Protein AF-A0A813LXD9-F1 (afdb_monomer_lite)

Sequence (114 aa):
MDSNLESLVFGGILKYFCLPVIIFESGWSLRLRDFISQFGYILLVAVLGTAVSILVVAQLIMATSDYHIIQDPRTAYAIACLISSTDPVATLSTFGSLNVDPLLFIMVFGGIPD

Structure (mmCIF, N/CA/C/O backbone):
data_AF-A0A813LXD9-F1
#
_entry.id   AF-A0A813LXD9-F1
#
loop_
_atom_site.group_PDB
_atom_site.id
_atom_site.type_symbol
_atom_site.label_atom_id
_atom_site.label_alt_id
_atom_site.label_comp_id
_atom_site.label_asym_id
_atom_site.label_entity_id
_atom_site.label_seq_id
_atom_site.pdbx_PDB_ins_code
_atom_site.Cartn_x
_atom_site.Cartn_y
_atom_site.Cartn_z
_atom_site.occupancy
_atom_site.B_iso_or_equiv
_atom_site.auth_seq_id
_atom_site.auth_comp_id
_atom_site.auth_asym_id
_atom_site.auth_atom_id
_atom_site.pdbx_PDB_model_num
ATOM 1 N N . MET A 1 1 ? 34.895 3.276 9.263 1.00 53.38 1 MET A N 1
ATOM 2 C CA . MET A 1 1 ? 34.137 2.029 9.029 1.00 53.38 1 MET A CA 1
ATOM 3 C C . MET A 1 1 ? 32.737 2.186 9.629 1.00 53.38 1 MET A C 1
ATOM 5 O O . MET A 1 1 ? 32.237 1.268 10.258 1.00 53.38 1 MET A O 1
ATOM 9 N N . ASP A 1 2 ? 32.100 3.352 9.420 1.00 63.25 2 ASP A N 1
ATOM 10 C CA . ASP A 1 2 ? 31.090 3.864 10.369 1.00 63.25 2 ASP A CA 1
ATOM 11 C C . ASP A 1 2 ? 29.791 4.338 9.680 1.00 63.25 2 ASP A C 1
ATOM 13 O O . ASP A 1 2 ? 28.745 4.413 10.311 1.00 63.25 2 ASP A O 1
ATOM 17 N N . SER A 1 3 ? 29.801 4.558 8.357 1.00 71.38 3 SER A N 1
ATOM 18 C CA . SER A 1 3 ? 28.631 5.038 7.597 1.00 71.38 3 SER A CA 1
ATOM 19 C C . SER A 1 3 ? 27.510 4.002 7.439 1.00 71.38 3 SER A C 1
ATOM 21 O O . SER A 1 3 ? 26.337 4.364 7.413 1.00 71.38 3 SER A O 1
ATOM 23 N N . ASN A 1 4 ? 27.846 2.709 7.362 1.00 76.06 4 ASN A N 1
ATOM 24 C CA . ASN A 1 4 ? 26.850 1.631 7.313 1.00 76.06 4 ASN A CA 1
ATOM 25 C C . ASN A 1 4 ? 26.230 1.342 8.688 1.00 76.06 4 ASN A C 1
ATOM 27 O O . ASN A 1 4 ? 25.103 0.862 8.756 1.00 76.06 4 ASN A O 1
ATOM 31 N N . LEU A 1 5 ? 26.947 1.624 9.783 1.00 77.12 5 LEU A N 1
ATOM 32 C CA . LEU A 1 5 ? 26.382 1.482 11.125 1.00 77.12 5 LEU A CA 1
ATOM 33 C C . LEU A 1 5 ? 25.434 2.629 11.454 1.00 77.12 5 LEU A C 1
ATOM 35 O O . LEU A 1 5 ? 24.358 2.366 11.973 1.00 77.12 5 LEU A O 1
ATOM 39 N N . GLU A 1 6 ? 25.769 3.866 11.089 1.00 81.44 6 GLU A N 1
ATOM 40 C CA . GLU A 1 6 ? 24.865 5.012 11.254 1.00 81.44 6 GLU A CA 1
ATOM 41 C C . GLU A 1 6 ? 23.555 4.812 10.468 1.00 81.44 6 GLU A C 1
ATOM 43 O O . GLU A 1 6 ? 22.469 5.059 10.994 1.00 81.44 6 GLU A O 1
ATOM 48 N N . SER A 1 7 ? 23.625 4.279 9.238 1.00 78.69 7 SER A N 1
ATOM 49 C CA . SER A 1 7 ? 22.431 3.982 8.434 1.00 78.69 7 SER A CA 1
ATOM 50 C C . SER A 1 7 ? 21.619 2.802 8.978 1.00 78.69 7 SER A C 1
ATOM 52 O O . SER A 1 7 ? 20.388 2.849 8.953 1.00 78.69 7 SER A O 1
ATOM 54 N N . LEU A 1 8 ? 22.274 1.772 9.524 1.00 80.12 8 LEU A N 1
ATOM 55 C CA . LEU A 1 8 ? 21.603 0.663 10.208 1.00 80.12 8 LEU A CA 1
ATOM 56 C C . LEU A 1 8 ? 20.948 1.104 11.520 1.00 80.12 8 LEU A C 1
ATOM 58 O O . LEU A 1 8 ? 19.841 0.659 11.817 1.00 80.12 8 LEU A O 1
ATOM 62 N N . VAL A 1 9 ? 21.591 1.989 12.286 1.00 85.25 9 VAL A N 1
ATOM 63 C CA . VAL A 1 9 ? 21.038 2.557 13.522 1.00 85.25 9 VAL A CA 1
ATOM 64 C C . VAL A 1 9 ? 19.840 3.445 13.196 1.00 85.25 9 VAL A C 1
ATOM 66 O O . VAL A 1 9 ? 18.773 3.245 13.770 1.00 85.25 9 VAL A O 1
ATOM 69 N N . PHE A 1 10 ? 19.956 4.350 12.221 1.00 85.19 10 PHE A N 1
ATOM 70 C CA . PHE A 1 10 ? 18.841 5.188 11.777 1.00 85.19 10 PHE A CA 1
ATOM 71 C C . PHE A 1 10 ? 17.677 4.354 11.220 1.00 85.19 10 PHE A C 1
ATOM 73 O O . PHE A 1 10 ? 16.535 4.525 11.647 1.00 85.19 10 PHE A O 1
ATOM 80 N N . GLY A 1 11 ? 17.953 3.390 10.335 1.00 85.69 11 GLY A N 1
ATOM 81 C CA . GLY A 1 11 ? 16.937 2.480 9.797 1.00 85.69 11 GLY A CA 1
ATOM 82 C C . GLY A 1 11 ? 16.282 1.614 10.878 1.00 85.69 11 GLY A C 1
ATOM 83 O O . GLY A 1 11 ? 15.067 1.406 10.858 1.00 85.69 11 GLY A O 1
ATOM 84 N N . GLY A 1 12 ? 17.064 1.159 11.859 1.00 87.69 12 GLY A N 1
ATOM 85 C CA . GLY A 1 12 ? 16.575 0.433 13.027 1.00 87.69 12 GLY A CA 1
ATO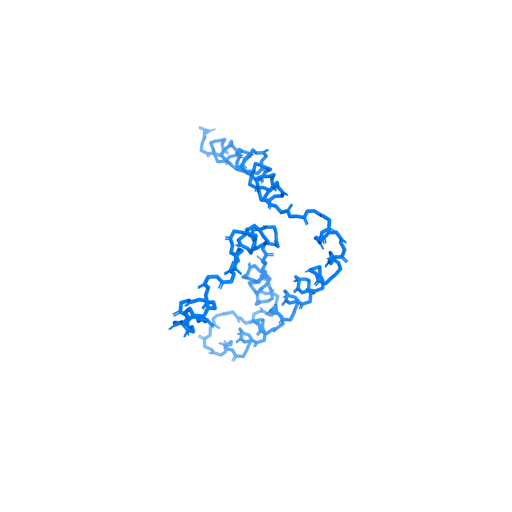M 86 C C . GLY A 1 12 ? 15.642 1.285 13.885 1.00 87.69 12 GLY A C 1
ATOM 87 O O . GLY A 1 12 ? 14.545 0.844 14.217 1.00 87.69 12 GLY A O 1
ATOM 88 N N . ILE A 1 13 ? 16.023 2.526 14.185 1.00 89.56 13 ILE A N 1
ATOM 89 C CA . ILE A 1 13 ? 15.195 3.466 14.952 1.00 89.56 13 ILE A CA 1
ATOM 90 C C . ILE A 1 13 ? 13.891 3.772 14.205 1.00 89.56 13 ILE A C 1
ATOM 92 O O . ILE A 1 13 ? 12.815 3.703 14.799 1.00 89.56 13 ILE A O 1
ATOM 96 N N . LEU A 1 14 ? 13.943 4.047 12.899 1.00 86.69 14 LEU A N 1
ATOM 97 C CA . LEU A 1 14 ? 12.734 4.301 12.111 1.00 86.69 14 LEU A CA 1
ATOM 98 C C . LEU A 1 14 ? 11.766 3.114 12.151 1.00 86.69 14 LEU A C 1
ATOM 100 O O . LEU A 1 14 ? 10.580 3.290 12.425 1.00 86.69 14 LEU A O 1
ATOM 104 N N . LYS A 1 15 ? 12.268 1.899 11.915 1.00 83.81 15 LYS A N 1
ATOM 105 C CA . LYS A 1 15 ? 11.427 0.703 11.803 1.00 83.81 15 LYS A CA 1
ATOM 106 C C . LYS A 1 15 ? 10.917 0.194 13.151 1.00 83.81 15 LYS A C 1
ATOM 108 O O . LYS A 1 15 ? 9.769 -0.231 13.233 1.00 83.81 15 LYS A O 1
ATOM 113 N N . TYR A 1 16 ? 11.755 0.200 14.186 1.00 87.69 16 TYR A N 1
ATOM 114 C CA . TYR A 1 16 ? 11.426 -0.401 15.483 1.00 87.69 16 TYR A CA 1
ATOM 115 C C . TYR A 1 16 ? 10.877 0.590 16.504 1.00 87.69 16 TYR A C 1
ATOM 117 O O . TYR A 1 16 ? 10.224 0.161 17.449 1.00 87.69 16 TYR A O 1
ATOM 125 N N . PHE A 1 17 ? 11.120 1.890 16.339 1.00 87.81 17 PHE A N 1
ATOM 126 C CA . PHE A 1 17 ? 10.650 2.903 17.282 1.00 87.81 17 PHE A CA 1
ATOM 127 C C . PHE A 1 17 ? 9.645 3.857 16.639 1.00 87.81 17 PHE A C 1
ATOM 129 O O . PHE A 1 17 ? 8.539 4.012 17.144 1.00 87.81 17 PHE A O 1
ATOM 136 N N . CYS A 1 18 ? 9.978 4.441 15.487 1.00 85.06 18 CYS A N 1
ATOM 137 C CA . CYS A 1 18 ? 9.108 5.428 14.844 1.00 85.06 18 CYS A CA 1
ATOM 138 C C . CYS A 1 18 ? 7.821 4.786 14.294 1.00 85.06 18 CYS A C 1
ATOM 140 O O . CYS A 1 18 ? 6.723 5.258 14.579 1.00 85.06 18 CYS A O 1
ATOM 142 N N . LEU A 1 19 ? 7.942 3.661 13.579 1.00 86.12 19 LEU A N 1
ATOM 143 C CA . LEU A 1 19 ? 6.796 2.961 12.992 1.00 86.12 19 LEU A CA 1
ATOM 144 C C . LEU A 1 19 ? 5.774 2.502 14.051 1.00 86.12 19 LEU A C 1
ATOM 146 O O . LEU A 1 19 ? 4.594 2.817 13.894 1.00 86.12 19 LEU A O 1
ATOM 150 N N . PRO A 1 20 ? 6.171 1.820 15.149 1.00 87.12 20 PRO A N 1
ATOM 151 C CA . PRO A 1 20 ? 5.217 1.391 16.169 1.00 87.12 20 PRO A CA 1
ATOM 152 C C . PRO A 1 20 ? 4.556 2.560 16.896 1.00 87.12 20 PRO A C 1
ATOM 154 O O . PRO A 1 20 ? 3.368 2.479 17.193 1.00 87.12 20 PRO A O 1
ATOM 157 N N . VAL A 1 21 ? 5.285 3.657 17.132 1.00 86.25 21 VAL A N 1
ATOM 158 C CA . VAL A 1 21 ? 4.723 4.875 17.738 1.00 86.25 21 VAL A CA 1
ATOM 159 C C . VAL A 1 21 ? 3.643 5.486 16.839 1.00 86.25 21 VAL A C 1
ATOM 161 O O . VAL A 1 21 ? 2.555 5.784 17.321 1.00 86.25 21 VAL A O 1
ATOM 164 N N . ILE A 1 22 ? 3.882 5.595 15.527 1.00 83.69 22 ILE A N 1
ATOM 165 C CA . ILE A 1 22 ? 2.901 6.136 14.566 1.00 83.69 22 ILE A CA 1
ATOM 166 C C . ILE A 1 22 ? 1.657 5.237 14.470 1.00 83.69 22 ILE A C 1
ATOM 168 O O . ILE A 1 22 ? 0.525 5.726 14.453 1.00 83.69 22 ILE A O 1
ATOM 172 N N . ILE A 1 23 ? 1.849 3.915 14.425 1.00 83.88 23 ILE A N 1
ATOM 173 C CA . ILE A 1 23 ? 0.748 2.940 14.385 1.00 83.88 23 ILE A CA 1
ATOM 174 C C . ILE A 1 23 ? -0.076 2.994 15.683 1.00 83.88 23 ILE A C 1
ATOM 176 O O . ILE A 1 23 ? -1.299 2.891 15.646 1.00 83.88 23 ILE A O 1
ATOM 180 N N . PHE A 1 24 ? 0.574 3.179 16.833 1.00 83.94 24 PHE A N 1
ATOM 181 C CA . PHE A 1 24 ? -0.107 3.264 18.121 1.00 83.94 24 PHE A CA 1
ATOM 182 C C . PHE A 1 24 ? -0.921 4.556 18.270 1.00 83.94 24 PHE A C 1
ATOM 184 O O . PHE A 1 24 ? -2.097 4.489 18.617 1.00 83.94 24 PHE A O 1
ATOM 191 N N . GLU A 1 25 ? -0.333 5.710 17.947 1.00 82.25 25 GLU A N 1
ATOM 192 C CA . GLU A 1 25 ? -1.020 7.012 17.954 1.00 82.25 25 GLU A CA 1
ATOM 193 C C . GLU A 1 25 ? -2.252 7.009 17.037 1.00 82.25 25 GLU A C 1
ATOM 195 O O . GLU A 1 25 ? -3.357 7.381 17.439 1.00 82.25 25 GLU A O 1
ATOM 200 N N . SER A 1 26 ? -2.089 6.501 15.813 1.00 73.62 26 SER A N 1
ATOM 201 C CA . SER A 1 26 ? -3.194 6.371 14.859 1.00 73.62 26 SER A CA 1
ATOM 202 C C . SER A 1 26 ? -4.279 5.399 15.324 1.00 73.62 26 SER A C 1
ATOM 204 O O . SER A 1 26 ? -5.467 5.684 15.179 1.00 73.62 26 SER A O 1
ATOM 206 N N . GLY A 1 27 ? -3.894 4.273 15.928 1.00 76.81 27 GLY A N 1
ATOM 207 C CA . GLY A 1 27 ? -4.827 3.300 16.491 1.00 76.81 27 GLY A CA 1
ATOM 208 C C . GLY A 1 27 ? -5.603 3.820 17.705 1.00 76.81 27 GLY A C 1
ATOM 209 O O . GLY A 1 27 ? -6.770 3.470 17.865 1.00 76.81 27 GLY A O 1
ATOM 210 N N . TRP A 1 28 ? -4.992 4.672 18.534 1.00 75.25 28 TRP A N 1
ATOM 211 C CA . TRP A 1 28 ? -5.624 5.257 19.722 1.00 75.25 28 TRP A CA 1
ATOM 212 C C . TRP A 1 28 ? -6.684 6.313 19.377 1.00 75.25 28 TRP A C 1
ATOM 214 O O . TRP A 1 28 ? -7.712 6.404 20.046 1.00 75.25 28 TRP A O 1
ATOM 224 N N . SER A 1 29 ? -6.466 7.085 18.308 1.00 72.12 29 SER A N 1
ATOM 225 C CA . SER A 1 29 ? -7.444 8.054 17.790 1.00 72.12 29 SER A CA 1
ATOM 226 C C . SER A 1 29 ? -8.683 7.379 17.173 1.00 72.12 29 SER A C 1
ATOM 228 O O . SER A 1 29 ? -9.770 7.960 17.113 1.00 72.12 29 SER A O 1
ATOM 230 N N . LEU A 1 30 ? -8.555 6.122 16.738 1.00 70.12 30 LEU A N 1
ATOM 231 C CA . LEU A 1 30 ? -9.622 5.404 16.054 1.00 70.12 30 LEU A CA 1
ATOM 232 C C . LEU A 1 30 ? -10.672 4.799 17.001 1.00 70.12 30 LEU A C 1
ATOM 234 O O . LEU A 1 30 ? -10.366 4.129 17.987 1.00 70.12 30 LEU A O 1
ATOM 238 N N . ARG A 1 31 ? -11.954 4.901 16.618 1.00 70.88 31 ARG A N 1
ATOM 239 C CA . ARG A 1 31 ? -13.043 4.131 17.246 1.00 70.88 31 ARG A CA 1
ATOM 240 C C . ARG A 1 31 ? -12.962 2.657 16.853 1.00 70.88 31 ARG A C 1
ATOM 242 O O . ARG A 1 31 ? -13.608 2.201 15.911 1.00 70.88 31 ARG A O 1
ATOM 249 N N . LEU A 1 32 ? -12.203 1.895 17.639 1.00 66.75 32 LEU A N 1
ATOM 250 C CA . LEU A 1 32 ? -11.984 0.452 17.484 1.00 66.75 32 LEU A CA 1
ATOM 251 C C . LEU A 1 32 ? -13.273 -0.370 17.297 1.00 66.75 32 LEU A C 1
ATOM 253 O O . LEU A 1 32 ? -13.268 -1.340 16.545 1.00 66.75 32 LEU A O 1
ATOM 257 N N . ARG A 1 33 ? -14.391 0.019 17.926 1.00 69.81 33 ARG A N 1
ATOM 258 C CA . ARG A 1 33 ? -15.673 -0.704 17.821 1.00 69.81 33 ARG A CA 1
ATOM 259 C C . ARG A 1 33 ? -16.284 -0.650 16.416 1.00 69.81 33 ARG A C 1
ATOM 261 O O . ARG A 1 33 ? -16.778 -1.667 15.934 1.00 69.81 33 ARG A O 1
ATOM 268 N N . ASP A 1 34 ? -16.215 0.505 15.761 1.00 70.00 34 ASP A N 1
ATOM 269 C CA . ASP A 1 34 ? -16.747 0.692 14.406 1.00 70.00 34 ASP A CA 1
ATOM 270 C C . ASP A 1 34 ? -15.746 0.175 13.360 1.00 70.00 34 ASP A C 1
ATOM 272 O O . ASP A 1 34 ? -16.129 -0.459 12.377 1.00 70.00 34 ASP A O 1
ATOM 276 N N . PHE A 1 35 ? -14.446 0.332 13.633 1.00 69.75 35 PHE A N 1
ATOM 277 C CA . PHE A 1 35 ? -13.364 -0.182 12.795 1.00 69.75 35 PHE A CA 1
ATOM 278 C C . PHE A 1 35 ? -13.344 -1.715 12.708 1.00 69.75 35 PHE A C 1
ATOM 280 O O . PHE A 1 35 ? -13.258 -2.257 11.611 1.00 69.75 35 PHE A O 1
ATOM 287 N N . ILE A 1 36 ? -13.471 -2.431 13.832 1.00 71.81 36 ILE A N 1
ATOM 288 C CA . ILE A 1 36 ? -13.472 -3.906 13.838 1.00 71.81 36 ILE A CA 1
ATOM 289 C C . ILE A 1 36 ? -14.719 -4.461 13.130 1.00 71.81 36 ILE A C 1
ATOM 291 O O . ILE A 1 36 ? -14.629 -5.475 12.442 1.00 71.81 36 ILE A O 1
ATOM 295 N N . SER A 1 37 ? -15.863 -3.773 13.230 1.00 80.19 37 SER A N 1
ATOM 296 C CA . SER A 1 37 ? -17.096 -4.134 12.511 1.00 80.19 37 SER A CA 1
ATOM 297 C C . SER A 1 37 ? -16.940 -4.027 10.987 1.00 80.19 37 SER A C 1
ATOM 299 O O . SER A 1 37 ? -17.490 -4.837 10.245 1.00 80.19 37 SER A O 1
ATOM 301 N N . GLN A 1 38 ? -16.161 -3.049 10.512 1.00 78.56 38 GLN A N 1
ATOM 302 C CA . GLN A 1 38 ? -15.972 -2.752 9.085 1.00 78.56 38 GLN A CA 1
ATOM 303 C C . GLN A 1 38 ? -14.587 -3.151 8.551 1.00 78.56 38 GLN A C 1
ATOM 305 O O . GLN A 1 38 ? -14.241 -2.831 7.413 1.00 78.56 38 GLN A O 1
ATOM 310 N N . PHE A 1 39 ? -13.798 -3.892 9.333 1.00 80.31 39 PHE A N 1
ATOM 311 C CA . PHE A 1 39 ? -12.414 -4.240 9.003 1.00 80.31 39 PHE A CA 1
ATOM 312 C C . PHE A 1 39 ? -12.294 -4.962 7.655 1.00 80.31 39 PHE A C 1
ATOM 314 O O . PHE A 1 39 ? -11.375 -4.698 6.884 1.00 80.31 39 PHE A O 1
ATOM 321 N N . GLY A 1 40 ? -13.264 -5.822 7.327 1.00 82.50 40 GLY A N 1
ATOM 322 C CA . GLY A 1 40 ? -13.311 -6.513 6.037 1.00 82.50 40 GLY A CA 1
ATOM 323 C C . GLY A 1 40 ? -13.459 -5.564 4.844 1.00 82.50 40 GLY A C 1
ATOM 324 O O . GLY A 1 40 ? -12.786 -5.754 3.836 1.00 82.50 40 GLY A O 1
ATOM 325 N N . TYR A 1 41 ? -14.279 -4.514 4.959 1.00 82.62 41 TYR A N 1
ATOM 326 C CA 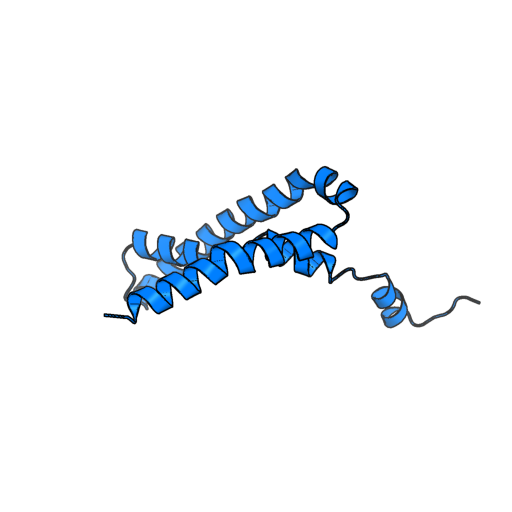. TYR A 1 41 ? -14.437 -3.515 3.897 1.00 82.62 41 TYR A CA 1
ATOM 327 C C . TYR A 1 41 ? -13.143 -2.722 3.687 1.00 82.62 41 TYR A C 1
ATOM 329 O O . TYR A 1 41 ? -12.713 -2.513 2.557 1.00 82.62 41 TYR A O 1
ATOM 337 N N . ILE A 1 42 ? -12.476 -2.357 4.781 1.00 82.06 42 ILE A N 1
ATOM 338 C CA . ILE A 1 42 ? -11.196 -1.640 4.756 1.00 82.06 42 ILE A CA 1
ATOM 339 C C . ILE A 1 42 ? -10.112 -2.505 4.109 1.00 82.06 42 ILE A C 1
ATOM 341 O O . ILE A 1 42 ? -9.380 -2.031 3.244 1.00 82.06 42 ILE A O 1
ATOM 345 N N . LEU A 1 43 ? -10.048 -3.789 4.471 1.00 82.69 43 LEU A N 1
ATOM 346 C CA . LEU A 1 43 ? -9.119 -4.743 3.873 1.00 82.69 43 LEU A CA 1
ATOM 347 C C . LEU A 1 43 ? -9.404 -4.946 2.378 1.00 82.69 43 LEU A C 1
ATOM 349 O O . LEU A 1 43 ? -8.469 -4.999 1.587 1.00 82.69 43 LEU A O 1
ATOM 353 N N . LEU A 1 44 ? -10.676 -5.029 1.975 1.00 86.44 44 LEU A N 1
ATOM 354 C CA . LEU A 1 44 ? -11.055 -5.155 0.567 1.00 86.44 44 LEU A CA 1
ATOM 355 C C . LEU A 1 44 ? -10.662 -3.915 -0.231 1.00 86.44 44 LEU A C 1
ATOM 357 O O . LEU A 1 44 ? -10.058 -4.057 -1.286 1.00 86.44 44 LEU A O 1
ATOM 361 N N . VAL A 1 45 ? -10.948 -2.712 0.268 1.00 83.62 45 VAL A N 1
ATOM 362 C CA . VAL A 1 45 ? -10.572 -1.464 -0.412 1.00 83.62 45 VAL A CA 1
ATOM 363 C C . VAL A 1 45 ? -9.054 -1.318 -0.492 1.00 83.62 45 VAL A C 1
ATOM 365 O O . VAL A 1 45 ? -8.545 -0.962 -1.549 1.00 83.62 45 VAL A O 1
ATOM 368 N N . ALA A 1 46 ? -8.322 -1.647 0.574 1.00 84.94 46 ALA A N 1
ATOM 369 C CA . ALA A 1 46 ? -6.865 -1.609 0.565 1.00 84.94 46 ALA A CA 1
ATOM 370 C C . ALA A 1 46 ? -6.284 -2.641 -0.416 1.00 84.94 46 ALA A C 1
ATOM 372 O O . ALA A 1 46 ? -5.573 -2.281 -1.344 1.00 84.94 46 ALA A O 1
ATOM 373 N N . VAL A 1 47 ? -6.624 -3.924 -0.273 1.00 85.94 47 VAL A N 1
ATOM 374 C CA . VAL A 1 47 ? -6.013 -5.001 -1.070 1.00 85.94 47 VAL A CA 1
ATOM 375 C C . VAL A 1 47 ? -6.483 -4.968 -2.522 1.00 85.94 47 VAL A C 1
ATOM 377 O O . VAL A 1 47 ? -5.656 -5.024 -3.432 1.00 85.94 47 VAL A O 1
ATOM 380 N N . LEU A 1 48 ? -7.793 -4.865 -2.770 1.00 88.81 48 LEU A N 1
ATOM 381 C CA . LEU A 1 48 ? -8.313 -4.815 -4.138 1.00 88.81 48 LEU A CA 1
ATOM 382 C C . LEU A 1 48 ? -7.970 -3.488 -4.815 1.00 88.81 48 LEU A C 1
ATOM 384 O O . LEU A 1 48 ? -7.631 -3.495 -5.995 1.00 88.81 48 LEU A O 1
ATOM 388 N N . GLY A 1 49 ? -7.997 -2.370 -4.086 1.00 86.06 49 GLY A N 1
ATOM 389 C CA . GLY A 1 49 ? -7.593 -1.067 -4.615 1.00 86.06 49 GLY A CA 1
ATOM 390 C C . GLY A 1 49 ? -6.126 -1.052 -5.037 1.00 86.06 49 GLY A C 1
ATOM 391 O O . GLY A 1 49 ? -5.820 -0.656 -6.162 1.00 86.06 49 GLY A O 1
ATOM 392 N N . THR A 1 50 ? -5.225 -1.572 -4.196 1.00 90.25 50 THR A N 1
ATOM 393 C CA . THR A 1 50 ? -3.807 -1.726 -4.545 1.00 90.25 50 THR A CA 1
ATOM 394 C C . THR A 1 50 ? -3.621 -2.689 -5.718 1.00 90.25 50 THR A C 1
ATOM 396 O O . THR A 1 50 ? -2.881 -2.370 -6.643 1.00 90.25 50 THR A O 1
ATOM 399 N N . ALA A 1 51 ? -4.315 -3.831 -5.749 1.00 91.31 51 ALA A N 1
ATOM 400 C CA . ALA A 1 51 ? -4.206 -4.782 -6.858 1.00 91.31 51 ALA A CA 1
ATOM 401 C C . ALA A 1 51 ? -4.633 -4.163 -8.201 1.00 91.31 51 ALA A C 1
ATOM 403 O O . ALA A 1 51 ? -3.920 -4.288 -9.196 1.00 91.31 51 ALA A O 1
ATOM 404 N N . VAL A 1 52 ? -5.763 -3.451 -8.228 1.00 92.38 52 VAL A N 1
ATOM 405 C CA . VAL A 1 52 ? -6.238 -2.747 -9.429 1.00 92.38 52 VAL A CA 1
ATOM 406 C C . VAL A 1 52 ? -5.273 -1.627 -9.820 1.00 92.38 52 VAL A C 1
ATOM 408 O O . VAL A 1 52 ? -4.948 -1.494 -10.997 1.00 92.38 52 VAL A O 1
ATOM 411 N N . SER A 1 53 ? -4.757 -0.865 -8.855 1.00 91.88 53 SER A N 1
ATOM 412 C CA . SER A 1 53 ? 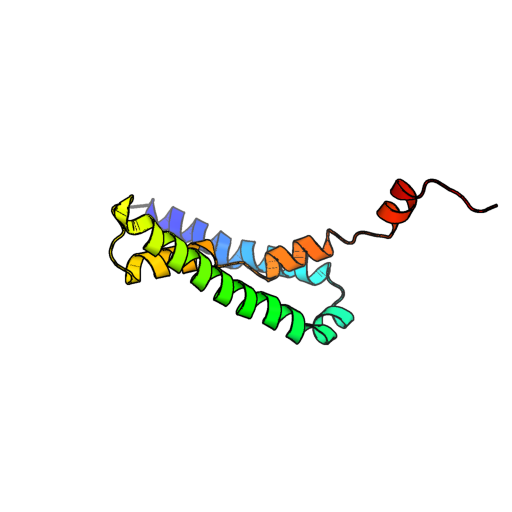-3.775 0.196 -9.101 1.00 91.88 53 SER A CA 1
ATOM 413 C C . SER A 1 53 ? -2.473 -0.346 -9.706 1.00 91.88 53 SER A C 1
ATOM 415 O O . SER A 1 53 ? -2.008 0.186 -10.712 1.00 91.88 53 SER A O 1
ATOM 417 N N . ILE A 1 54 ? -1.933 -1.461 -9.195 1.00 93.56 54 ILE A N 1
ATOM 418 C CA . ILE A 1 54 ? -0.757 -2.132 -9.780 1.00 93.56 54 ILE A CA 1
ATOM 419 C C . ILE A 1 54 ? -1.020 -2.508 -11.236 1.00 93.56 54 ILE A C 1
ATOM 421 O O . ILE A 1 54 ? -0.179 -2.242 -12.092 1.00 93.56 54 ILE A O 1
ATOM 425 N N . LEU A 1 55 ? -2.180 -3.104 -11.529 1.00 91.69 55 LEU A N 1
ATOM 426 C CA . LEU A 1 55 ? -2.540 -3.483 -12.895 1.00 91.69 55 LEU A CA 1
ATOM 427 C C . LEU A 1 55 ? -2.616 -2.254 -13.805 1.00 91.69 55 LEU A C 1
ATOM 429 O O . LEU A 1 55 ? -2.011 -2.256 -14.872 1.00 91.69 55 LEU A O 1
ATOM 433 N N . VAL A 1 56 ? -3.301 -1.192 -13.383 1.00 92.69 56 VAL A N 1
ATOM 434 C CA . VAL A 1 56 ? -3.445 0.034 -14.182 1.00 92.69 56 VAL A CA 1
ATOM 435 C C . VAL A 1 56 ? -2.087 0.695 -14.428 1.00 92.69 56 VAL A C 1
ATOM 437 O O . VAL A 1 56 ? -1.760 1.001 -15.573 1.00 92.69 56 VAL A O 1
ATOM 440 N N . VAL A 1 57 ? -1.267 0.870 -13.388 1.00 91.00 57 VAL A N 1
ATOM 441 C CA . VAL A 1 57 ? 0.052 1.512 -13.492 1.00 91.00 57 VAL A CA 1
ATOM 442 C C . VAL A 1 57 ? 1.011 0.667 -14.331 1.00 91.00 57 VAL A C 1
ATOM 444 O O . VAL A 1 57 ? 1.677 1.205 -15.213 1.00 91.00 57 VAL A O 1
ATOM 447 N N . ALA A 1 58 ? 1.057 -0.652 -14.129 1.00 88.75 58 ALA A N 1
ATOM 448 C CA . ALA A 1 58 ? 1.914 -1.536 -14.916 1.00 88.75 58 ALA A CA 1
ATOM 449 C C . ALA A 1 58 ? 1.528 -1.523 -16.402 1.00 88.75 58 ALA A C 1
ATOM 451 O O . ALA A 1 58 ? 2.404 -1.411 -17.257 1.00 88.75 58 ALA A O 1
ATOM 452 N N . GLN A 1 59 ? 0.231 -1.583 -16.722 1.00 87.31 59 GLN A N 1
ATOM 453 C CA . GLN A 1 59 ? -0.243 -1.514 -18.108 1.00 87.31 59 GLN A CA 1
ATOM 454 C C . GLN A 1 59 ? 0.052 -0.153 -18.749 1.00 87.31 59 GLN A C 1
ATOM 456 O O . GLN A 1 59 ? 0.435 -0.102 -19.913 1.00 87.31 59 GLN A O 1
ATOM 461 N N . LEU A 1 60 ? -0.055 0.944 -17.996 1.00 87.56 60 LEU A N 1
ATOM 462 C CA . LEU A 1 60 ? 0.251 2.289 -18.491 1.00 87.56 60 LEU A CA 1
ATOM 463 C C . LEU A 1 60 ? 1.752 2.473 -18.770 1.00 87.56 60 LEU A C 1
ATOM 465 O O . LEU A 1 60 ? 2.126 3.062 -19.786 1.00 87.56 60 LEU A O 1
ATOM 469 N N . ILE A 1 61 ? 2.615 1.905 -17.920 1.00 86.38 61 ILE A N 1
ATOM 470 C CA . ILE A 1 61 ? 4.068 1.859 -18.145 1.00 86.38 61 ILE A CA 1
ATOM 471 C C . ILE A 1 61 ? 4.392 1.020 -19.388 1.00 86.38 61 ILE A C 1
ATOM 473 O O . ILE A 1 61 ? 5.165 1.465 -20.232 1.00 86.38 61 ILE A O 1
ATOM 477 N N . MET A 1 62 ? 3.766 -0.152 -19.542 1.00 82.38 62 MET A N 1
ATOM 478 C CA . MET A 1 62 ? 3.941 -1.007 -20.724 1.00 82.38 62 MET A CA 1
ATOM 479 C C . MET A 1 62 ? 3.441 -0.332 -22.011 1.00 82.38 62 MET A C 1
ATOM 481 O O . MET A 1 62 ? 4.095 -0.430 -23.042 1.00 82.38 62 MET A O 1
ATOM 485 N N . ALA A 1 63 ? 2.325 0.400 -21.961 1.00 83.06 63 ALA A N 1
ATOM 486 C CA . ALA A 1 63 ? 1.798 1.148 -23.105 1.00 83.06 63 ALA A CA 1
ATOM 487 C C . ALA A 1 63 ? 2.692 2.335 -23.503 1.00 83.06 63 ALA A C 1
ATOM 489 O O . ALA A 1 63 ? 2.754 2.704 -24.670 1.00 83.06 63 ALA A O 1
ATOM 490 N N . THR A 1 64 ? 3.413 2.916 -22.541 1.00 79.88 64 THR A N 1
ATOM 491 C CA . THR A 1 64 ? 4.369 4.012 -22.776 1.00 79.88 64 THR A CA 1
ATOM 492 C C . THR A 1 64 ? 5.791 3.485 -23.035 1.00 79.88 64 THR A C 1
ATOM 494 O O . THR A 1 64 ? 6.742 4.267 -23.106 1.00 79.88 64 THR A O 1
ATOM 497 N N . SER A 1 65 ? 5.959 2.164 -23.188 1.00 73.50 65 SER A N 1
ATOM 498 C CA . SER A 1 65 ? 7.265 1.517 -23.366 1.00 73.50 65 SER A CA 1
ATOM 499 C C . SER A 1 65 ? 7.973 1.961 -24.651 1.00 73.50 65 SER A C 1
ATOM 501 O O . SER A 1 65 ? 9.190 2.094 -24.654 1.00 73.50 65 SER A O 1
ATOM 503 N N . ASP A 1 66 ? 7.236 2.342 -25.699 1.00 67.88 66 ASP A N 1
ATOM 504 C CA . ASP A 1 66 ? 7.834 2.905 -26.921 1.00 67.88 66 ASP A CA 1
ATOM 505 C C . ASP A 1 66 ? 8.545 4.255 -26.688 1.00 67.88 66 ASP A C 1
ATOM 507 O O . ASP A 1 66 ? 9.425 4.641 -27.456 1.00 67.88 66 ASP A O 1
ATOM 511 N N . TYR A 1 67 ? 8.202 4.967 -25.608 1.00 67.56 67 TYR A N 1
ATOM 512 C CA . TYR A 1 67 ? 8.802 6.251 -25.234 1.00 67.56 67 TYR A CA 1
ATOM 513 C C . TYR A 1 67 ? 9.838 6.141 -24.098 1.00 67.56 67 TYR A C 1
ATOM 515 O O . TYR A 1 67 ? 10.490 7.137 -23.787 1.00 67.56 67 TYR A O 1
ATOM 523 N N . HIS A 1 68 ? 10.005 4.971 -23.462 1.00 65.62 68 HIS A N 1
ATOM 524 C CA . HIS A 1 68 ? 10.878 4.786 -22.292 1.00 65.62 68 HIS A CA 1
ATOM 525 C C . HIS A 1 68 ? 11.769 3.536 -22.398 1.00 65.62 68 HIS A C 1
ATOM 527 O O . HIS A 1 68 ? 11.427 2.532 -23.002 1.00 65.62 68 HIS A O 1
ATOM 533 N N . ILE A 1 69 ? 12.923 3.559 -21.723 1.00 67.38 69 ILE A N 1
ATOM 534 C CA . ILE A 1 69 ? 13.929 2.469 -21.730 1.00 67.38 69 ILE A CA 1
ATOM 535 C C . ILE A 1 69 ? 13.432 1.189 -21.013 1.00 67.38 69 ILE A C 1
ATOM 537 O O . ILE A 1 69 ? 14.052 0.128 -21.093 1.00 67.38 69 ILE A O 1
ATOM 541 N N . ILE A 1 70 ? 12.303 1.260 -20.306 1.00 64.50 70 ILE A N 1
ATOM 542 C CA . ILE A 1 70 ? 11.757 0.150 -19.522 1.00 64.50 70 ILE A CA 1
ATOM 543 C C . ILE A 1 70 ? 10.910 -0.731 -20.447 1.00 64.50 70 ILE A C 1
ATOM 545 O O . ILE A 1 70 ? 9.712 -0.514 -20.614 1.00 64.50 70 ILE A O 1
ATOM 549 N N . GLN A 1 71 ? 11.558 -1.715 -21.070 1.00 65.88 71 GLN A N 1
ATOM 550 C CA . GLN A 1 71 ? 10.902 -2.700 -21.941 1.00 65.88 71 GLN A CA 1
ATOM 551 C C . GLN A 1 71 ? 10.635 -4.040 -21.248 1.00 65.88 71 GLN A C 1
ATOM 553 O O . GLN A 1 71 ? 9.834 -4.837 -21.730 1.00 65.88 71 GLN A O 1
ATOM 558 N N . ASP A 1 72 ? 11.290 -4.306 -20.113 1.00 81.44 72 ASP A N 1
ATOM 559 C CA . ASP A 1 72 ? 11.092 -5.561 -19.394 1.00 81.44 72 ASP A CA 1
ATOM 560 C C . ASP A 1 72 ? 9.806 -5.496 -18.546 1.00 81.44 72 ASP A C 1
ATOM 562 O O . ASP A 1 72 ? 9.741 -4.696 -17.599 1.00 81.44 72 ASP A O 1
ATOM 566 N N . PRO A 1 73 ? 8.791 -6.339 -18.824 1.00 76.94 73 PRO A N 1
ATOM 567 C CA . PRO A 1 73 ? 7.555 -6.364 -18.050 1.00 76.94 73 PRO A CA 1
ATOM 568 C C . PRO A 1 73 ? 7.806 -6.617 -16.563 1.00 76.94 73 PRO A C 1
ATOM 570 O O . PRO A 1 73 ? 7.100 -6.070 -15.721 1.00 76.94 73 PRO A O 1
ATOM 573 N N . ARG A 1 74 ? 8.844 -7.377 -16.193 1.00 84.88 74 ARG A N 1
ATOM 574 C CA . ARG A 1 74 ? 9.162 -7.613 -14.773 1.00 84.88 74 ARG A CA 1
ATOM 575 C C . ARG A 1 74 ? 9.512 -6.318 -14.044 1.00 84.88 74 ARG A C 1
ATOM 577 O O . ARG A 1 74 ? 9.065 -6.107 -12.918 1.00 84.88 74 ARG A O 1
ATOM 584 N N . THR A 1 75 ? 10.265 -5.442 -14.699 1.00 85.75 75 THR A N 1
ATOM 585 C CA . THR A 1 75 ? 10.679 -4.149 -14.147 1.00 85.75 75 THR A CA 1
ATOM 586 C C . THR A 1 75 ? 9.496 -3.188 -14.053 1.00 85.75 75 THR A C 1
ATOM 588 O O . THR A 1 75 ? 9.333 -2.524 -13.032 1.00 85.75 75 THR A O 1
ATOM 591 N N . ALA A 1 76 ? 8.621 -3.166 -15.064 1.00 85.75 76 ALA A N 1
ATOM 592 C CA . ALA A 1 76 ? 7.410 -2.346 -15.051 1.00 85.75 76 ALA A CA 1
ATOM 593 C C . ALA A 1 76 ? 6.469 -2.721 -13.893 1.00 85.75 76 ALA A C 1
ATOM 595 O O . ALA A 1 76 ? 6.015 -1.846 -13.157 1.00 85.75 76 ALA A O 1
ATOM 596 N N . TYR A 1 77 ? 6.234 -4.019 -13.673 1.00 87.81 77 TYR A N 1
ATOM 597 C CA . TYR A 1 77 ? 5.421 -4.488 -12.549 1.00 87.81 77 TYR A CA 1
ATOM 598 C C . TYR A 1 77 ? 6.091 -4.246 -11.189 1.00 87.81 77 TYR A C 1
ATOM 600 O O . TYR A 1 77 ? 5.401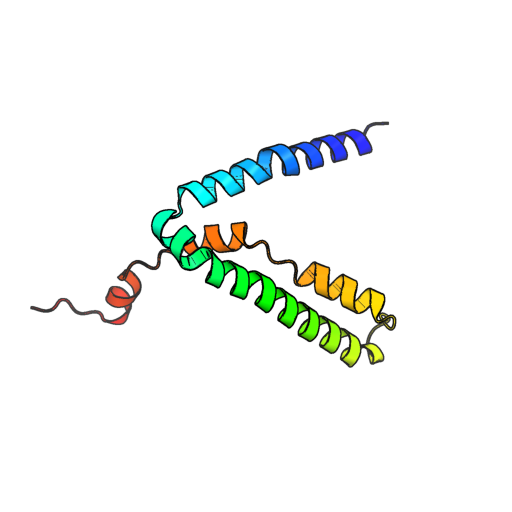 -3.894 -10.236 1.00 87.81 77 TYR A O 1
ATOM 608 N N . ALA A 1 78 ? 7.418 -4.375 -11.079 1.00 90.25 78 ALA A N 1
ATOM 609 C CA . ALA A 1 78 ? 8.130 -4.059 -9.839 1.00 90.25 78 ALA A CA 1
ATOM 610 C C . ALA A 1 78 ? 7.980 -2.576 -9.458 1.00 90.25 78 ALA A C 1
ATOM 612 O O . ALA A 1 78 ? 7.690 -2.260 -8.306 1.00 90.25 78 ALA A O 1
ATOM 613 N N . ILE A 1 79 ? 8.109 -1.671 -10.432 1.00 88.44 79 ILE A N 1
ATOM 614 C CA . ILE A 1 79 ? 7.922 -0.230 -10.224 1.00 88.44 79 ILE A CA 1
ATOM 615 C C . ILE A 1 79 ? 6.457 0.085 -9.901 1.00 88.44 79 ILE A C 1
ATOM 617 O O . ILE A 1 79 ? 6.187 0.839 -8.969 1.00 88.44 79 ILE A O 1
ATOM 621 N N . ALA A 1 80 ? 5.506 -0.529 -10.609 1.00 90.81 80 ALA A N 1
ATOM 622 C CA . ALA A 1 80 ? 4.082 -0.364 -10.331 1.00 90.81 80 ALA A CA 1
ATOM 623 C C . ALA A 1 80 ? 3.715 -0.809 -8.904 1.00 90.81 80 ALA A C 1
ATOM 625 O O . ALA A 1 80 ? 3.000 -0.091 -8.208 1.00 90.81 80 ALA A O 1
ATOM 626 N N . CYS A 1 81 ? 4.251 -1.939 -8.432 1.00 91.69 81 CYS A N 1
ATOM 627 C CA . CYS A 1 81 ? 4.091 -2.393 -7.049 1.00 91.69 81 CYS A CA 1
ATOM 628 C C . CYS A 1 81 ? 4.692 -1.416 -6.035 1.00 91.69 81 CYS A C 1
ATOM 630 O O . CYS A 1 81 ? 4.057 -1.141 -5.022 1.00 91.69 81 CYS A O 1
ATOM 632 N N . LEU A 1 82 ? 5.885 -0.876 -6.299 1.00 90.50 82 LEU A N 1
ATOM 63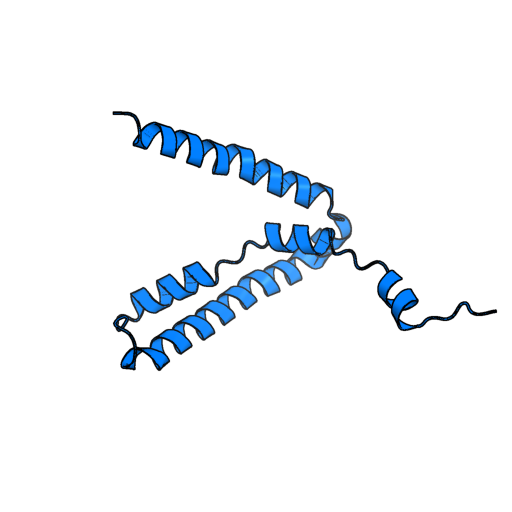3 C CA . LEU A 1 82 ? 6.528 0.085 -5.399 1.00 90.50 82 LEU A CA 1
ATOM 634 C C . LEU A 1 82 ? 5.724 1.383 -5.271 1.00 90.50 82 LEU A C 1
ATOM 636 O O . L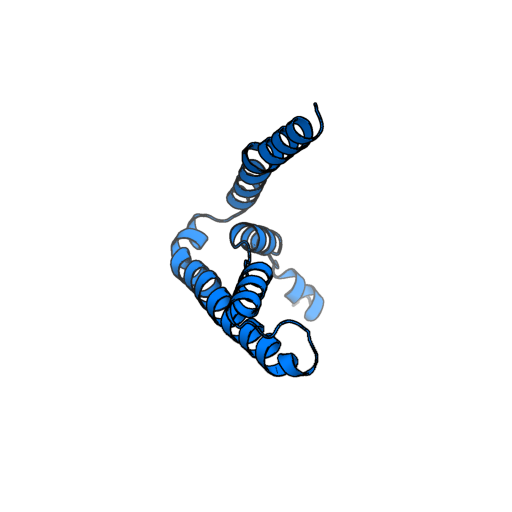EU A 1 82 ? 5.541 1.873 -4.163 1.00 90.50 82 LEU A O 1
ATOM 640 N N . ILE A 1 83 ? 5.214 1.916 -6.385 1.00 88.81 83 ILE A N 1
ATOM 641 C CA . ILE A 1 83 ? 4.399 3.140 -6.390 1.00 88.81 83 ILE A CA 1
ATOM 642 C C . ILE A 1 83 ? 3.035 2.889 -5.739 1.00 88.81 83 ILE A C 1
ATOM 644 O O . ILE A 1 83 ? 2.523 3.734 -5.012 1.00 88.81 83 ILE A O 1
ATOM 648 N N . SER A 1 84 ? 2.439 1.727 -6.005 1.00 90.12 84 SER A N 1
ATOM 649 C CA . SER A 1 84 ? 1.093 1.404 -5.541 1.00 90.12 84 SER A CA 1
ATOM 650 C C . SER A 1 84 ? 1.036 0.853 -4.113 1.00 90.12 84 SER A C 1
ATOM 652 O O . SER A 1 84 ? -0.068 0.622 -3.616 1.00 90.12 84 SER A O 1
ATOM 654 N N . SER A 1 85 ? 2.173 0.607 -3.461 1.00 87.88 85 SER A N 1
ATOM 655 C CA . SER A 1 85 ? 2.228 0.144 -2.074 1.00 87.88 85 SER A CA 1
ATOM 656 C C . SER A 1 85 ? 1.715 1.243 -1.138 1.00 87.88 85 SER A C 1
ATOM 658 O O . SER A 1 85 ? 2.478 2.056 -0.630 1.00 87.88 85 SER A O 1
ATOM 660 N N . THR A 1 86 ? 0.401 1.291 -0.940 1.00 79.25 86 THR A N 1
ATOM 661 C CA . THR A 1 86 ? -0.267 2.218 -0.026 1.00 79.25 86 THR A CA 1
ATOM 662 C C . THR A 1 86 ? -0.248 1.659 1.390 1.00 79.25 86 THR A C 1
ATOM 664 O O . THR A 1 86 ? -0.675 0.524 1.592 1.00 79.25 86 THR A O 1
ATOM 667 N N . ASP A 1 87 ? 0.181 2.456 2.371 1.00 79.06 87 ASP A N 1
ATOM 668 C CA . ASP A 1 87 ? 0.168 2.075 3.786 1.00 79.06 87 ASP A CA 1
ATOM 669 C C . ASP A 1 87 ? -1.231 2.280 4.399 1.00 79.06 87 ASP A C 1
ATOM 671 O O . ASP A 1 87 ? -1.594 3.418 4.725 1.00 79.06 87 ASP A O 1
ATOM 675 N N . PRO A 1 88 ? -2.028 1.211 4.620 1.00 66.25 88 PRO A N 1
ATOM 676 C CA . PRO A 1 88 ? -3.413 1.348 5.064 1.00 66.25 88 PRO A CA 1
ATOM 677 C C . PRO A 1 88 ? -3.518 2.013 6.440 1.00 66.25 88 PRO A C 1
ATOM 679 O O . PRO A 1 88 ? -4.459 2.763 6.681 1.00 66.25 88 PRO A O 1
ATOM 682 N N . VAL A 1 89 ? -2.539 1.796 7.326 1.00 68.31 89 VAL A N 1
ATOM 683 C CA . VAL A 1 89 ? -2.517 2.387 8.674 1.00 68.31 89 VAL A CA 1
ATOM 684 C C . VAL A 1 89 ? -2.312 3.901 8.623 1.00 68.31 89 VAL A C 1
ATOM 686 O O . VAL A 1 89 ? -2.987 4.633 9.344 1.00 68.31 89 VAL A O 1
ATOM 689 N N . ALA A 1 90 ? -1.435 4.381 7.738 1.00 72.56 90 ALA A N 1
ATOM 690 C CA . ALA A 1 90 ? -1.206 5.811 7.562 1.00 72.56 90 ALA A CA 1
ATOM 691 C C . ALA A 1 90 ? -2.459 6.493 6.999 1.00 72.56 90 ALA A C 1
ATOM 693 O O . ALA A 1 90 ? -2.930 7.473 7.570 1.00 72.56 90 ALA A O 1
ATOM 694 N N . THR A 1 91 ? -3.068 5.922 5.953 1.00 72.75 91 THR A N 1
ATOM 695 C CA . THR A 1 91 ? -4.332 6.444 5.410 1.00 72.75 91 THR A CA 1
ATOM 696 C C . THR A 1 91 ? -5.459 6.410 6.435 1.00 72.75 91 THR A C 1
ATOM 698 O O . THR A 1 91 ? -6.210 7.372 6.543 1.00 72.75 91 THR A O 1
ATOM 701 N N . LEU A 1 92 ? -5.565 5.342 7.226 1.00 70.81 92 LEU A N 1
ATOM 702 C CA . LEU A 1 92 ? -6.592 5.196 8.252 1.00 70.81 92 LEU A CA 1
ATOM 703 C C . LEU A 1 92 ? -6.439 6.238 9.368 1.00 70.81 92 LEU A C 1
ATOM 705 O O . LEU A 1 92 ? -7.432 6.831 9.778 1.00 70.81 92 LEU A O 1
ATOM 709 N N . SER A 1 93 ? -5.203 6.508 9.802 1.00 69.25 93 SER A N 1
ATOM 710 C CA . SER A 1 93 ? -4.872 7.602 10.725 1.00 69.25 93 SER A CA 1
ATOM 711 C C . SER A 1 93 ? -5.352 8.949 10.194 1.00 69.25 93 SER A C 1
ATOM 713 O O . SER A 1 93 ? -6.025 9.711 10.886 1.00 69.25 93 SER A O 1
ATOM 715 N N . THR A 1 94 ? -5.047 9.227 8.923 1.00 68.75 94 THR A N 1
ATOM 716 C CA . THR A 1 94 ? -5.459 10.463 8.261 1.00 68.75 94 THR A CA 1
ATOM 717 C C . THR A 1 94 ? -6.980 10.555 8.147 1.00 68.75 94 THR A C 1
ATOM 719 O O . THR A 1 94 ? -7.524 11.614 8.431 1.00 68.75 94 THR A O 1
ATOM 722 N N . PHE A 1 95 ? -7.684 9.466 7.823 1.00 64.00 95 PHE A N 1
ATOM 723 C CA . PHE A 1 95 ? -9.152 9.431 7.801 1.00 64.00 95 PHE A CA 1
ATOM 724 C C . PHE A 1 95 ? -9.784 9.611 9.188 1.00 64.00 95 PHE A C 1
ATOM 726 O O . PHE A 1 95 ? -10.832 10.242 9.289 1.00 64.00 95 PHE A O 1
ATOM 733 N N . GLY A 1 96 ? -9.155 9.105 10.254 1.00 62.88 96 GLY A N 1
ATOM 734 C CA . GLY A 1 96 ? -9.582 9.353 11.635 1.00 62.88 96 GLY A CA 1
ATOM 735 C C . GLY A 1 96 ? -9.467 10.829 12.026 1.00 62.88 96 GLY A C 1
ATOM 736 O O . GLY A 1 96 ? -10.403 11.385 12.602 1.00 62.88 96 GLY A O 1
ATOM 737 N N . SER A 1 97 ? -8.358 11.472 11.641 1.00 60.53 97 SER A N 1
ATOM 738 C CA . SER A 1 97 ? -8.115 12.911 11.830 1.00 60.53 97 SER A CA 1
ATOM 739 C C . SER A 1 97 ? -8.993 13.793 10.937 1.00 60.53 97 SER A C 1
ATOM 741 O O . SER A 1 97 ? -9.385 14.882 11.346 1.00 60.53 97 SER A O 1
ATOM 743 N N . LEU A 1 98 ? -9.355 13.315 9.742 1.00 58.91 98 LEU A N 1
ATOM 744 C CA . LEU A 1 98 ? -10.403 13.875 8.885 1.00 58.91 98 LEU A CA 1
ATOM 745 C C . LEU A 1 98 ? -11.800 13.420 9.335 1.00 58.91 98 LEU A C 1
ATOM 747 O O . LEU A 1 98 ? -12.665 13.200 8.491 1.00 58.91 98 LEU A O 1
ATOM 751 N N . ASN A 1 99 ? -12.062 13.316 10.644 1.00 54.84 99 ASN A N 1
ATOM 752 C CA . ASN A 1 99 ? -13.428 13.364 11.166 1.00 54.84 99 ASN A CA 1
ATOM 753 C C . ASN A 1 99 ? -14.057 14.677 10.667 1.00 54.84 99 ASN A C 1
ATOM 755 O O . ASN A 1 99 ? -13.992 15.702 11.341 1.00 54.84 99 ASN A O 1
ATOM 759 N N . VAL A 1 100 ? -14.597 14.679 9.442 1.00 47.28 100 VAL A N 1
ATOM 760 C CA . VAL A 1 100 ? -15.472 15.723 8.927 1.00 47.28 100 VAL A CA 1
ATOM 761 C C . VAL A 1 100 ? -16.727 15.574 9.759 1.00 47.28 100 VAL A C 1
ATOM 763 O O . VAL A 1 100 ? -17.701 14.918 9.399 1.00 47.28 100 VAL A O 1
ATOM 766 N N . ASP A 1 101 ? -16.616 16.159 10.942 1.00 50.75 101 ASP A N 1
ATOM 767 C CA . ASP A 1 101 ? -17.697 16.632 11.755 1.00 50.75 101 ASP A CA 1
ATOM 768 C C . ASP A 1 101 ? -18.632 17.418 10.814 1.00 50.75 101 ASP A C 1
ATOM 770 O O . ASP A 1 101 ? -18.148 18.118 9.911 1.00 50.75 101 ASP A O 1
ATOM 774 N N . PRO A 1 102 ? -19.958 17.336 10.985 1.00 50.75 102 PRO A N 1
ATOM 775 C CA . PRO A 1 102 ? -20.987 18.051 10.213 1.00 50.75 102 PRO A CA 1
ATOM 776 C C . PRO A 1 102 ? -20.819 19.587 10.085 1.00 50.75 102 PRO A C 1
ATOM 778 O O . PRO A 1 102 ? -21.683 20.269 9.544 1.00 50.75 102 PRO A O 1
ATOM 781 N N . LEU A 1 103 ? -19.697 20.165 10.507 1.00 45.53 103 LEU A N 1
ATOM 782 C CA . LEU A 1 103 ? -19.293 21.555 10.314 1.00 45.53 103 LEU A CA 1
ATOM 783 C C . LEU A 1 103 ? -19.204 21.950 8.826 1.00 45.53 103 LEU A C 1
ATOM 785 O O . LEU A 1 103 ? -19.505 23.093 8.484 1.00 45.53 103 LEU A O 1
ATOM 789 N N . LEU A 1 104 ? -18.908 21.008 7.916 1.00 49.25 104 LEU A N 1
ATOM 790 C CA . LEU A 1 104 ? -19.003 21.278 6.473 1.00 49.25 104 LEU A CA 1
ATOM 791 C C . LEU A 1 104 ? -20.461 21.461 6.005 1.00 49.25 104 LEU A C 1
ATOM 793 O O . LEU A 1 104 ? -20.704 22.210 5.064 1.00 49.25 104 LEU A O 1
ATOM 797 N N . PHE A 1 105 ? -21.434 20.837 6.683 1.00 45.12 105 PHE A N 1
ATOM 798 C CA . PHE A 1 105 ? -22.864 21.046 6.432 1.00 45.12 105 PHE A CA 1
ATOM 799 C C . PHE A 1 105 ? -23.306 22.439 6.910 1.00 45.12 105 PHE A C 1
ATOM 801 O O . PHE A 1 105 ? -23.995 23.139 6.179 1.00 45.12 105 PHE A O 1
ATOM 808 N N . ILE A 1 106 ? -22.830 22.910 8.068 1.00 53.53 106 ILE A N 1
ATOM 809 C CA . ILE A 1 106 ? -23.121 24.266 8.579 1.00 53.53 106 ILE A CA 1
ATOM 810 C C . ILE A 1 106 ? -22.457 25.375 7.743 1.00 53.53 106 ILE A C 1
ATOM 812 O O . ILE A 1 106 ? -23.067 26.420 7.521 1.00 53.53 106 ILE A O 1
ATOM 816 N N . MET A 1 107 ? -21.240 25.155 7.235 1.00 51.94 107 MET A N 1
ATOM 817 C CA . MET A 1 107 ? -20.522 26.150 6.427 1.00 51.94 107 MET A CA 1
ATOM 818 C C . MET A 1 107 ? -21.036 26.247 4.980 1.00 51.94 107 MET A C 1
ATOM 820 O O . MET A 1 107 ? -20.945 27.312 4.377 1.00 51.94 107 MET A O 1
ATOM 824 N N . VAL A 1 108 ? -21.608 25.164 4.436 1.00 54.53 108 VAL A N 1
ATOM 825 C CA . VAL A 1 108 ? -22.250 25.150 3.108 1.00 54.53 108 VAL A CA 1
ATOM 826 C C . VAL A 1 108 ? -23.720 25.587 3.156 1.00 54.53 108 VAL A C 1
ATOM 828 O O . VAL A 1 108 ? -24.174 26.208 2.199 1.00 54.53 108 VAL A O 1
ATOM 831 N N . PHE A 1 109 ? -24.464 25.311 4.237 1.00 52.25 109 PHE A N 1
ATOM 832 C CA . PHE A 1 109 ? -25.903 25.623 4.304 1.00 52.25 109 PHE A CA 1
ATOM 833 C C . PHE A 1 109 ? -26.299 26.870 5.099 1.00 52.25 109 PHE A C 1
ATOM 835 O O . PHE A 1 109 ? -27.463 27.246 5.024 1.00 52.25 109 PHE A O 1
ATOM 842 N N . GLY A 1 110 ? -25.379 27.551 5.790 1.00 54.53 110 GLY A N 1
ATOM 843 C CA . GLY A 1 110 ? -25.528 28.972 6.139 1.00 54.53 110 GLY A CA 1
ATOM 844 C C . GLY A 1 110 ? -26.891 29.420 6.693 1.00 54.53 110 GLY A C 1
ATOM 845 O O . GLY A 1 110 ? -27.381 30.473 6.292 1.00 54.53 110 GLY A O 1
ATOM 846 N N . GLY A 1 111 ? -27.518 28.655 7.590 1.00 47.75 111 GLY A N 1
ATOM 847 C CA . GLY A 1 111 ? -28.827 29.015 8.136 1.00 47.75 111 GLY A CA 1
ATOM 848 C C . GLY A 1 111 ? -29.115 28.340 9.469 1.00 47.75 111 GLY A C 1
ATOM 849 O O . GLY A 1 111 ? -29.236 27.120 9.541 1.00 47.75 111 GLY A O 1
ATOM 850 N N . ILE A 1 112 ? -29.223 29.153 10.520 1.00 59.72 112 ILE A N 1
ATOM 851 C CA . ILE A 1 112 ? -29.882 28.787 11.777 1.00 59.72 112 ILE A CA 1
ATOM 852 C C . ILE A 1 112 ? -31.380 28.664 11.457 1.00 59.72 112 ILE A C 1
ATOM 854 O O . ILE A 1 112 ? -31.924 29.646 10.955 1.00 59.72 112 ILE A O 1
ATOM 858 N N . PRO A 1 113 ? -32.046 27.519 11.695 1.00 57.69 113 PRO A N 1
ATOM 859 C CA . PRO A 1 113 ? -33.499 27.483 11.691 1.00 57.69 113 PRO A CA 1
ATOM 860 C C . PRO A 1 113 ? -34.002 28.150 12.975 1.00 57.69 113 PRO A C 1
ATOM 862 O O . PRO A 1 113 ? -33.641 27.740 14.081 1.00 57.69 113 PRO A O 1
ATOM 865 N N . ASP A 1 114 ? -34.768 29.216 12.794 1.00 57.47 114 ASP A N 1
ATOM 866 C CA . ASP A 1 114 ? -35.687 29.802 13.767 1.00 57.47 114 ASP A CA 1
ATOM 867 C C . ASP A 1 114 ? -36.729 28.792 14.284 1.00 57.47 114 ASP A C 1
ATOM 869 O O . ASP A 1 114 ? -37.200 27.934 13.498 1.00 57.47 114 ASP A O 1
#

Organism: Polarella glacialis (NCBI:txid89957)

Foldseek 3Di:
DPVVVVVVVVVCCCVVPVVVVLLVVLVVLDPPVVCVVCVVVLCCCLPVVLVVQLVVQLVVCCVCVVVDPPPDSVVSSVVSNVVSPDDSSVVSSVVSVPPPDCVVVCVVVVDDDD

InterPro domains:
  IPR004709 Na+/H+ exchanger [PR01084] (13-24)
  IPR004709 Na+/H+ exchanger [PR01084] (27-41)
  IPR004709 Na+/H+ exchanger [PR01084] (42-50)
  IPR004709 Na+/H+ exchanger [PR01084] (80-90)
  IPR006153 Cation/H+ exchanger, transmembrane domain [PF00999] (17-110)
  IPR018422 Cation/H+ exchanger, CPA1 family [PTHR10110] (15-110)

Radius of gyration: 20.99 Å; chains: 1; bounding box: 70×37×47 Å

pLDDT: mean 75.97, std 13.03, range [45.12, 93.56]

Secondary structure (DSSP, 8-state):
--HHHHHHHHHHHIIIIIHHHHHHHHHHHS-HHHHHHHHHHHHHHHHHHHHHHHHHHHHHHHHTGGGSS---HHHHHHHHHHHH---HHHHHHHHHHT---THHHHHHH-----

=== Feature glossary ===
Feature key, reading from the visual/contextual features back to the raw sequence:

Rendered structure images. Structure images are PyMOL renders from six orthogonal camera directions. Cartoon representation draws helices as coils and strands as arrows; sticks shows the backbone as bonds; surface shows the solvent-excluded envelope. Rainbow coloring maps sequence position to hue (blue→red, N→C); chain coloring assigns a distinct color per polypeptide.

Contact-map, Ramachandran, and PAE plots. Three diagnostic plots accompany the record. The Cα contact map visualizes the tertiary structure as a 2D adjacency matrix (8 Å cutoff, sequence-local contacts suppressed). The Ramachandran plot shows the distribution of backbone (φ, ψ) torsions, with points in the α and β basins reflecting secondary structure content. The PAE plot shows AlphaFold's inter-residue confidence as a color matrix.

InterPro / GO / CATH / organism. The annotation block draws on four external resources. InterPro: which protein families and domains the sequence belongs to. GO: standardized terms for what the protein does, what process it participates in, and where in the cell it acts. CATH: which structural fold it has in the CATH hierarchy. Organism: the species of origin.

Nearest PDB structures. Structural nearest neighbors (via Foldseek easy-search vs the PDB). Reported per hit: target PDB id, E-value, and alignment TM-score. A TM-score above ~0.5 is the conventional threshold for 'same fold'.

Predicted aligned error. Predicted aligned error is AlphaFold's pairwise confidence. Unlike pLDDT (per-residue), PAE is per-residue-pair and captures whether two parts of the structure are correctly placed relative to each other. Units are ångströms of expected positional error.

Solvent-accessible surface area. SASA measures how much of the protein is reachable by solvent. It is computed by rolling a water-sized probe over the atomic surface and summing the exposed area (Å²). Per-residue SASA distinguishes core (buried, low SASA) from surface (exposed, high SASA) residues; total SASA is a whole-molecule size measure.

B-factor. Crystallographic B-factors measure how much each atom's electron density is smeared out, in Å². They rise in mobile loops and surface residues and fall in the buried interior. In AlphaFold models this column is repurposed to hold pLDDT instead.

pLDDT. For AlphaFold models, the B-factor field carries pLDDT — the model's own estimate of local accuracy on a 0–100 scale. Regions with pLDDT<50 should be treated as essentially unmodeled; they often correspond to intrinsically disordered segments.

Backbone torsions (φ/ψ). φ (phi) and ψ (psi) are the two rotatable backbone dihedrals per residue: φ is the C(i-1)–N–Cα–C torsion, ψ is the N–Cα–C–N(i+1) torsion, both in degrees on (−180°, 180°]. α-helical residues cluster near (−60°, −45°); β-strand residues near (−120°, +130°). A Ramachandran plot is simply a scatter of (φ, ψ) for every residue.

Radius of gyration, Cα contacts, bounding box. Radius of gyration (Rg) is the root-mean-square distance of Cα atoms from their centroid — a single number for overall size and compactness. A globular domain of N residues has Rg ≈ 2.2·N^0.38 Å; an extended or disordered chain has a much larger Rg. The Cα contact count is the number of residue pairs whose Cα atoms are within 8 Å and are more than four positions apart in sequence — a standard proxy for tertiary packing density. The bounding box is the smallest axis-aligned box enclosing all Cα atoms.

Secondary structure (3-state, P-SEA). Three-state secondary structure (P-SEA) collapses the eight DSSP classes into helix (a), strand (b), and coil (c). P-SEA assigns these from Cα geometry alone — distances and angles — without requiring backbone oxygens, so it works on any Cα trace.

Secondary structure (8-state, DSSP). Secondary structure is the local, repeating backbone conformation. DSSP classifies it into eight states by reading the hydrogen-bond network: three helix types (H, G, I), two β types (E, B), two non-regular types (T, S), and unstructured coil (-).

Foldseek 3Di. The Foldseek 3Di string encodes local tertiary geometry as a 20-letter alphabet — one character per residue — derived from the relative positions of nearby Cα atoms. Unlike the amino-acid sequence, 3Di is a direct function of the 3D structure, so two proteins with the same fold have similar 3Di strings even at low sequence identity.

mmCIF coordinates. Structure coordinates are given as an mmCIF _atom_site loop: one row per atom with element, residue name, chain id, sequence number, and x/y/z position in Å. Only the four main-chain atoms per residue are included here; side chains are omitted to keep the record compact.

Sequence. This is the polypeptide sequence — one letter per residue, N-terminus first. Length ranges from a few dozen residues for small domains to over a thousand for large multi-domain proteins.